Protein AF-A0A6I3LGG8-F1 (afdb_monomer)

Radius of gyration: 13.45 Å; Cα contacts (8 Å, |Δi|>4): 132; chains: 1; bounding box: 36×31×26 Å

Structure (mmCIF, N/CA/C/O backbone):
data_AF-A0A6I3LGG8-F1
#
_entry.id   AF-A0A6I3LGG8-F1
#
loop_
_atom_site.group_PDB
_atom_site.id
_atom_site.type_symbol
_atom_site.label_atom_id
_atom_site.label_alt_id
_atom_site.label_comp_id
_atom_site.label_asym_id
_atom_site.label_entity_id
_atom_site.label_seq_id
_atom_site.pdbx_PDB_ins_code
_atom_site.Cartn_x
_a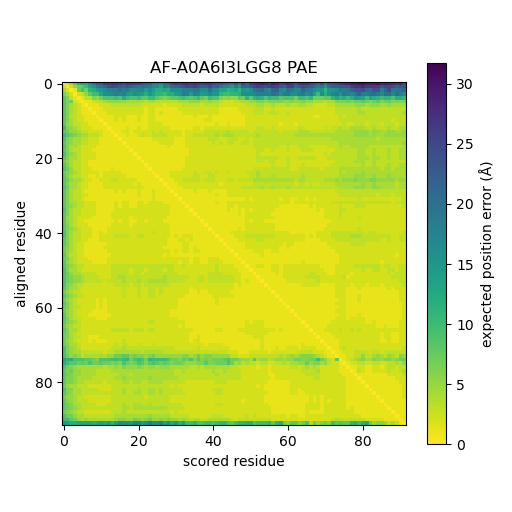tom_site.Cartn_y
_atom_site.Cartn_z
_atom_site.occupancy
_atom_site.B_iso_or_equiv
_atom_site.auth_seq_id
_atom_site.auth_comp_id
_atom_site.auth_asym_id
_atom_site.auth_atom_id
_atom_site.pdbx_PDB_model_num
ATOM 1 N N . SER A 1 1 ? -20.432 3.350 -6.812 1.00 49.50 1 SER A N 1
ATOM 2 C CA . SER A 1 1 ? -20.860 1.948 -6.698 1.00 49.50 1 SER A CA 1
ATOM 3 C C . SER A 1 1 ? -20.071 1.350 -5.555 1.00 49.50 1 SER A C 1
ATOM 5 O O . SER A 1 1 ? -18.855 1.485 -5.558 1.00 49.50 1 SER A O 1
ATOM 7 N N . MET A 1 2 ? -20.736 0.796 -4.544 1.00 55.84 2 MET A N 1
ATOM 8 C CA . MET A 1 2 ? -20.040 -0.099 -3.619 1.00 55.84 2 MET A CA 1
ATOM 9 C C . MET A 1 2 ? -19.940 -1.429 -4.354 1.00 55.84 2 MET A C 1
ATOM 11 O O . MET A 1 2 ? -20.950 -1.918 -4.857 1.00 55.84 2 MET A O 1
ATOM 15 N N . VAL A 1 3 ? -18.725 -1.930 -4.548 1.00 70.69 3 VAL A N 1
ATOM 16 C CA . VAL A 1 3 ? -18.540 -3.295 -5.040 1.00 70.69 3 VAL A CA 1
ATOM 17 C C . VAL A 1 3 ? -18.837 -4.167 -3.829 1.00 70.69 3 VAL A C 1
ATOM 19 O O . VAL A 1 3 ? -18.169 -4.002 -2.818 1.00 70.69 3 VAL A O 1
ATOM 22 N N . GLU A 1 4 ? -19.869 -5.009 -3.885 1.00 76.44 4 GLU A N 1
ATOM 23 C CA . GLU A 1 4 ? -20.377 -5.750 -2.711 1.00 76.44 4 GLU A CA 1
ATOM 24 C C . GLU A 1 4 ? -19.305 -6.614 -2.019 1.00 76.44 4 GLU A C 1
ATOM 26 O O . GLU A 1 4 ? -19.444 -6.951 -0.848 1.00 76.44 4 GLU A O 1
ATOM 31 N N . GLU A 1 5 ? -18.208 -6.908 -2.718 1.00 87.44 5 GLU A N 1
ATOM 32 C CA . GLU A 1 5 ? -17.079 -7.705 -2.234 1.00 87.44 5 GLU A CA 1
ATOM 33 C C . GLU A 1 5 ? -15.933 -6.882 -1.612 1.00 87.44 5 GLU A C 1
ATOM 35 O O . GLU A 1 5 ? -15.013 -7.465 -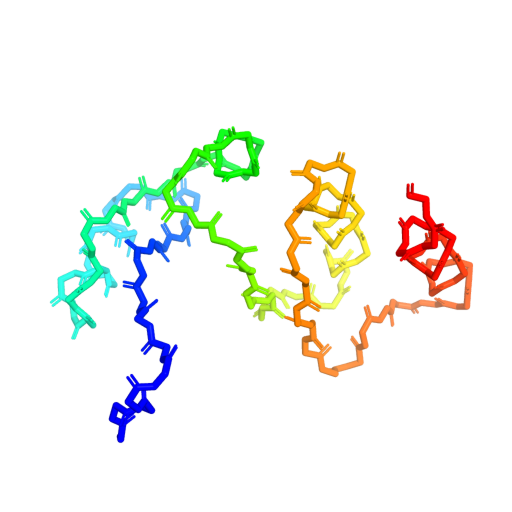1.045 1.00 87.44 5 GLU A O 1
ATOM 40 N N . PHE A 1 6 ? -15.952 -5.544 -1.696 1.00 90.25 6 PHE A N 1
ATOM 41 C CA . PHE A 1 6 ? -14.856 -4.693 -1.211 1.00 90.25 6 PHE A CA 1
ATOM 42 C C . PHE A 1 6 ? -15.348 -3.532 -0.346 1.00 90.25 6 PHE A C 1
ATOM 44 O O . PHE A 1 6 ? -16.200 -2.739 -0.751 1.00 90.25 6 PHE A O 1
ATOM 51 N N . THR A 1 7 ? -14.697 -3.356 0.804 1.00 93.88 7 THR A N 1
ATOM 52 C CA . THR A 1 7 ? -14.915 -2.225 1.713 1.00 93.88 7 THR A CA 1
ATOM 53 C C . THR A 1 7 ? -13.656 -1.370 1.790 1.00 93.88 7 THR A C 1
ATOM 55 O O . THR A 1 7 ? -12.551 -1.885 1.962 1.00 93.88 7 THR A O 1
ATOM 58 N N . LEU A 1 8 ? -13.807 -0.045 1.707 1.00 95.69 8 LEU A N 1
ATOM 59 C CA . LEU A 1 8 ? -12.714 0.883 1.996 1.00 95.69 8 LEU A CA 1
ATOM 60 C C . LEU A 1 8 ? -12.497 0.954 3.515 1.00 95.69 8 LEU A C 1
ATOM 62 O O . LEU A 1 8 ? -13.047 1.823 4.181 1.00 95.69 8 LEU A O 1
ATOM 66 N N . ALA A 1 9 ? -11.712 0.030 4.066 1.00 97.19 9 ALA A N 1
ATOM 67 C CA . ALA A 1 9 ? -11.485 -0.050 5.510 1.00 97.19 9 ALA A CA 1
ATOM 68 C C . ALA A 1 9 ? -10.579 1.075 6.042 1.00 97.19 9 ALA A C 1
ATOM 70 O O . ALA A 1 9 ? -10.793 1.582 7.143 1.00 97.19 9 ALA A O 1
ATOM 71 N N . ALA A 1 10 ? -9.582 1.493 5.256 1.00 98.06 10 ALA A N 1
ATOM 72 C CA . ALA A 1 10 ? -8.597 2.472 5.690 1.00 98.06 10 ALA A CA 1
ATOM 73 C C . ALA A 1 10 ? -8.117 3.401 4.575 1.00 98.06 10 ALA A C 1
ATOM 75 O O . ALA A 1 10 ? -8.137 3.050 3.393 1.00 98.06 10 ALA A O 1
ATOM 76 N N . VAL A 1 11 ? -7.627 4.579 4.966 1.00 98.00 11 VAL A N 1
ATOM 77 C CA . VAL A 1 11 ? -7.008 5.554 4.057 1.00 98.00 11 VAL A CA 1
ATOM 78 C C . VAL A 1 11 ? -5.708 6.100 4.640 1.00 98.00 11 VAL A C 1
ATOM 80 O O . VAL A 1 11 ? -5.576 6.272 5.851 1.00 98.00 11 VAL A O 1
ATOM 83 N N . TYR A 1 12 ? -4.751 6.412 3.768 1.00 98.12 12 TYR A N 1
ATOM 84 C CA . TYR A 1 12 ? -3.465 6.988 4.151 1.00 98.12 12 TYR A CA 1
ATOM 85 C C . TYR A 1 12 ? -3.322 8.435 3.676 1.00 98.12 12 TYR A C 1
ATOM 87 O O . TYR A 1 12 ? -3.660 8.775 2.540 1.00 98.12 12 TYR A O 1
ATOM 95 N N . SER A 1 13 ? -2.738 9.285 4.519 1.00 96.38 13 SER A N 1
ATOM 96 C CA . SER A 1 13 ? -2.186 10.576 4.107 1.00 96.38 13 SER A CA 1
ATOM 97 C C . SER A 1 13 ? -1.091 11.024 5.074 1.00 96.38 13 SER A C 1
ATOM 99 O O . SER A 1 13 ? -1.196 10.827 6.275 1.00 96.38 13 SER A O 1
ATOM 101 N N . ARG A 1 14 ? -0.073 11.733 4.570 1.00 94.69 14 ARG A N 1
ATOM 102 C CA . ARG A 1 14 ? 0.997 12.336 5.397 1.00 94.69 14 ARG A CA 1
ATOM 103 C C . ARG A 1 14 ? 0.495 13.345 6.440 1.00 94.69 14 ARG A C 1
ATOM 105 O O . ARG A 1 14 ? 1.233 13.705 7.345 1.00 94.69 14 ARG A O 1
ATOM 112 N N . SER A 1 15 ? -0.719 13.859 6.264 1.00 96.81 15 SER A N 1
ATOM 113 C CA . SER A 1 15 ? -1.400 14.748 7.206 1.00 96.81 15 SER A CA 1
ATOM 114 C C . SER A 1 15 ? -2.647 14.045 7.723 1.00 96.81 15 SER A C 1
ATOM 116 O O . SER A 1 15 ? -3.478 13.607 6.919 1.00 96.81 15 SER A O 1
ATOM 118 N N . GLU A 1 16 ? -2.768 13.985 9.047 1.00 96.88 16 GLU A N 1
ATOM 119 C CA . GLU A 1 16 ? -3.914 13.411 9.754 1.00 96.88 16 GLU A CA 1
ATOM 120 C C . GLU A 1 16 ? -5.221 14.106 9.364 1.00 96.88 16 GLU A C 1
ATOM 122 O O . GLU A 1 16 ? -6.188 13.440 9.019 1.00 96.88 16 GLU A O 1
ATOM 127 N N . GLU A 1 17 ? -5.225 15.440 9.292 1.00 98.06 17 GLU A N 1
ATOM 128 C CA . GLU A 1 17 ? -6.387 16.230 8.867 1.00 98.06 17 GLU A CA 1
ATOM 129 C C . GLU A 1 17 ? -6.897 15.801 7.482 1.00 98.06 17 GLU A C 1
ATOM 131 O O . GLU A 1 17 ? -8.089 15.553 7.290 1.00 98.06 17 GLU A O 1
ATOM 136 N N . LYS A 1 18 ? -5.987 15.652 6.509 1.00 97.69 18 LYS A N 1
ATOM 137 C CA . LYS A 1 18 ? -6.341 15.196 5.157 1.00 97.69 18 LYS A CA 1
ATOM 138 C C . LYS A 1 18 ? -6.831 13.749 5.151 1.00 97.69 18 LYS A C 1
ATOM 140 O O . LYS A 1 18 ? -7.766 13.445 4.411 1.00 97.69 18 LYS A O 1
ATOM 145 N N . ALA A 1 19 ? -6.224 12.878 5.960 1.00 97.38 19 ALA A N 1
ATOM 146 C CA . ALA A 1 19 ? -6.657 11.490 6.096 1.00 97.38 19 ALA A CA 1
ATOM 147 C C . ALA A 1 19 ? -8.079 11.424 6.676 1.00 97.38 19 ALA A C 1
ATOM 149 O O . ALA A 1 19 ? -8.953 10.802 6.079 1.00 97.38 19 ALA A O 1
ATOM 150 N N . ALA A 1 20 ? -8.336 12.150 7.768 1.00 97.75 20 ALA A N 1
ATOM 151 C CA . ALA A 1 20 ? -9.631 12.227 8.435 1.00 97.75 20 ALA A CA 1
ATOM 152 C C . ALA A 1 20 ? -10.721 12.808 7.522 1.00 97.75 20 ALA A C 1
ATOM 154 O O . ALA A 1 20 ? -11.824 12.267 7.444 1.00 97.75 20 ALA A O 1
ATOM 155 N N . ALA A 1 21 ? -10.414 13.874 6.775 1.00 98.00 21 ALA A N 1
ATOM 156 C CA . ALA A 1 21 ? -11.349 14.459 5.818 1.00 98.00 21 ALA A CA 1
ATOM 157 C C . ALA A 1 21 ? -11.722 13.471 4.697 1.00 98.00 21 ALA A C 1
ATOM 159 O O . ALA A 1 21 ? -12.892 13.372 4.320 1.00 98.00 21 ALA A O 1
ATOM 160 N N . PHE A 1 22 ? -10.745 12.723 4.176 1.00 96.88 22 PHE A N 1
ATOM 161 C CA . PHE A 1 22 ? -10.977 11.732 3.125 1.00 96.88 22 PHE A CA 1
ATOM 162 C C . PHE A 1 22 ? -11.729 10.503 3.657 1.00 96.88 22 PHE A C 1
ATOM 164 O O . PHE A 1 22 ? -12.692 10.066 3.030 1.00 96.88 22 PHE A O 1
ATOM 171 N N . ALA A 1 23 ? -11.365 10.008 4.842 1.00 97.38 23 ALA A N 1
ATOM 172 C CA . ALA A 1 23 ? -12.064 8.922 5.522 1.00 97.38 23 ALA A CA 1
ATOM 173 C C . ALA A 1 23 ? -13.531 9.267 5.764 1.00 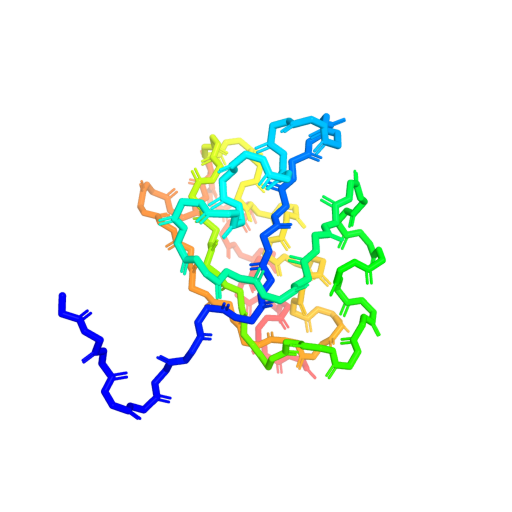97.38 23 ALA A C 1
ATOM 175 O O . ALA A 1 23 ? -14.408 8.507 5.372 1.00 97.38 23 ALA A O 1
ATOM 176 N N . LYS A 1 24 ? -13.814 10.465 6.291 1.00 97.25 24 LYS A N 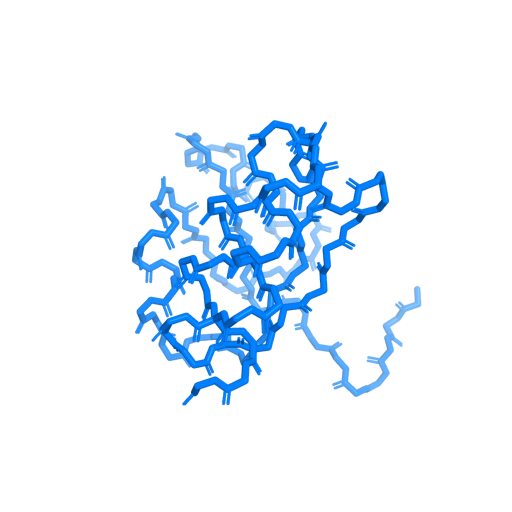1
ATOM 177 C CA . LYS A 1 24 ? -15.184 10.953 6.488 1.00 97.25 24 LYS A CA 1
ATOM 178 C C . LYS A 1 24 ? -15.965 11.048 5.177 1.00 97.25 24 LYS A C 1
ATOM 180 O O . LYS A 1 24 ? -17.155 10.760 5.152 1.00 97.25 24 LYS A O 1
ATOM 185 N N . LYS A 1 25 ? -15.316 11.467 4.085 1.00 96.88 25 LYS A N 1
ATOM 186 C CA . LYS A 1 25 ? -15.964 11.591 2.771 1.00 96.88 25 LYS A CA 1
ATOM 187 C C . LYS A 1 25 ? -16.389 10.236 2.195 1.00 96.88 25 LYS A C 1
ATOM 189 O O . LYS A 1 25 ? -17.415 10.176 1.522 1.00 96.88 25 LYS A O 1
ATOM 194 N N . TYR A 1 26 ? -15.602 9.188 2.424 1.00 94.75 26 TYR A N 1
ATOM 195 C CA . TYR A 1 26 ? -15.817 7.862 1.830 1.00 94.75 26 TYR A CA 1
ATOM 196 C C . TYR A 1 26 ? -16.176 6.773 2.848 1.00 94.75 26 TYR A C 1
ATOM 198 O O . TYR A 1 26 ? -16.232 5.605 2.481 1.00 94.75 26 TYR A O 1
ATOM 206 N N . ASN A 1 27 ? -16.457 7.160 4.094 1.00 95.00 27 ASN A N 1
ATOM 207 C CA . ASN A 1 27 ? -16.790 6.284 5.217 1.00 95.00 27 ASN A CA 1
ATOM 208 C C . ASN A 1 27 ? -15.744 5.187 5.487 1.00 95.00 27 ASN A C 1
ATOM 210 O O . ASN A 1 27 ? -16.106 4.041 5.733 1.00 95.00 27 ASN A O 1
ATOM 214 N N . ALA A 1 28 ? -14.457 5.541 5.446 1.00 96.81 28 ALA A N 1
ATOM 215 C CA . ALA A 1 28 ? -13.401 4.647 5.916 1.00 96.81 28 ALA A CA 1
ATOM 216 C C . ALA A 1 28 ? -13.318 4.687 7.447 1.00 96.81 28 ALA A C 1
ATOM 218 O O . ALA A 1 28 ? -13.336 5.769 8.037 1.00 96.81 28 ALA A O 1
ATOM 219 N N . GLU A 1 29 ? -13.215 3.521 8.081 1.00 97.25 29 GLU A N 1
ATOM 220 C CA . GLU A 1 29 ? -13.177 3.399 9.543 1.00 97.25 29 GLU A CA 1
ATOM 221 C C . GLU A 1 29 ? -11.823 3.828 10.121 1.00 97.25 29 GLU A C 1
ATOM 223 O O . GLU A 1 29 ? -11.754 4.421 11.198 1.00 97.25 29 GLU A O 1
ATOM 228 N N . HIS A 1 30 ? -10.740 3.566 9.387 1.00 98.25 30 HIS A N 1
ATOM 229 C CA . HIS A 1 30 ? -9.380 3.789 9.860 1.00 98.25 30 HIS A CA 1
ATOM 230 C C . HIS A 1 30 ? -8.625 4.822 9.020 1.00 98.25 30 HIS A C 1
ATOM 232 O O . HIS A 1 30 ? -8.797 4.943 7.803 1.00 98.25 30 HIS A O 1
ATOM 238 N N . ILE A 1 31 ? -7.725 5.549 9.679 1.00 98.50 31 ILE A N 1
ATOM 239 C CA . ILE A 1 31 ? -6.770 6.446 9.031 1.00 98.50 31 ILE A CA 1
ATOM 240 C C . ILE A 1 31 ? -5.352 6.080 9.438 1.00 98.50 31 ILE A C 1
ATOM 242 O O . ILE A 1 31 ? -5.110 5.692 10.577 1.00 98.50 31 ILE A O 1
ATOM 246 N N . PHE A 1 32 ? -4.416 6.258 8.511 1.00 98.50 32 PHE A N 1
ATOM 247 C CA . PHE A 1 32 ? -2.991 6.091 8.760 1.00 98.50 32 PHE A CA 1
ATOM 248 C C . PHE A 1 32 ? -2.211 7.309 8.273 1.00 98.50 32 PHE A C 1
ATOM 250 O O . PHE A 1 32 ? -2.501 7.885 7.219 1.00 98.50 32 PHE A O 1
ATOM 257 N N . THR A 1 33 ? -1.171 7.668 9.020 1.00 98.12 33 THR A N 1
ATOM 258 C CA . THR A 1 33 ? -0.182 8.688 8.632 1.00 98.12 33 THR A CA 1
ATOM 259 C C . THR A 1 33 ? 1.205 8.097 8.372 1.00 98.12 33 THR A C 1
ATOM 261 O O . THR A 1 33 ? 2.075 8.781 7.827 1.00 98.12 33 THR A O 1
ATOM 264 N N . SER A 1 34 ? 1.374 6.799 8.641 1.00 98.12 34 SER A N 1
ATOM 265 C CA . SER A 1 34 ? 2.548 5.985 8.329 1.00 98.12 34 SER A CA 1
ATOM 266 C C . SER A 1 34 ? 2.156 4.820 7.419 1.00 98.12 34 SER A C 1
ATOM 268 O O . SER A 1 34 ? 1.206 4.090 7.695 1.00 98.12 34 SER A O 1
ATOM 270 N N . LEU A 1 35 ? 2.891 4.639 6.319 1.00 98.19 35 LEU A N 1
ATOM 271 C CA . LEU A 1 35 ? 2.674 3.505 5.415 1.00 98.19 35 LEU A CA 1
ATOM 272 C C . LEU A 1 35 ? 3.110 2.186 6.049 1.00 98.19 35 LEU A C 1
ATOM 274 O O . LEU A 1 35 ? 2.470 1.170 5.812 1.00 98.19 35 LEU A O 1
ATOM 278 N N . THR A 1 36 ? 4.170 2.205 6.858 1.00 98.38 36 THR A N 1
ATOM 279 C CA . THR A 1 36 ? 4.664 1.013 7.555 1.00 98.38 36 THR A CA 1
ATOM 280 C C . THR A 1 36 ? 3.629 0.506 8.551 1.00 98.38 36 THR A C 1
ATOM 282 O O . THR A 1 36 ? 3.264 -0.661 8.494 1.00 98.38 36 THR A O 1
ATOM 285 N N . GLU A 1 37 ? 3.063 1.398 9.373 1.00 98.56 37 GLU A N 1
ATOM 286 C CA . GLU A 1 37 ? 2.000 1.027 10.319 1.00 98.56 37 GLU A CA 1
ATOM 287 C C . GLU A 1 37 ? 0.760 0.495 9.590 1.00 98.56 37 GLU A C 1
ATOM 289 O O . GLU A 1 37 ? 0.157 -0.483 10.021 1.00 98.56 37 GLU A O 1
ATOM 294 N N . MET A 1 38 ? 0.397 1.100 8.452 1.00 98.50 38 MET A N 1
ATOM 295 C CA . MET A 1 38 ? -0.703 0.611 7.619 1.00 98.50 38 MET A CA 1
ATOM 296 C C . MET A 1 38 ? -0.416 -0.779 7.036 1.00 98.50 38 MET A C 1
ATOM 298 O O . MET A 1 38 ? -1.320 -1.607 6.958 1.00 98.50 38 MET A O 1
ATOM 302 N N . ALA A 1 39 ? 0.823 -1.040 6.614 1.00 98.56 39 ALA A N 1
ATOM 303 C CA . ALA A 1 39 ? 1.225 -2.318 6.037 1.00 98.56 39 ALA A CA 1
ATOM 304 C C . ALA A 1 39 ? 1.245 -3.444 7.081 1.00 98.56 39 ALA A C 1
ATOM 306 O O . ALA A 1 39 ? 0.812 -4.551 6.778 1.00 98.56 39 ALA A O 1
ATOM 307 N N . GLU A 1 40 ? 1.687 -3.156 8.305 1.00 98.50 40 GLU A N 1
ATOM 308 C CA . GLU A 1 40 ? 1.741 -4.109 9.424 1.00 98.50 40 GLU A CA 1
ATOM 309 C C . GLU A 1 40 ? 0.365 -4.360 10.069 1.00 98.50 40 GLU A C 1
ATOM 311 O O . GLU A 1 40 ? 0.173 -5.332 10.799 1.00 98.50 40 GLU A O 1
ATOM 316 N N . SER A 1 41 ? -0.607 -3.487 9.800 1.00 98.38 41 SER A N 1
ATOM 317 C CA . SER A 1 41 ? -1.930 -3.520 10.415 1.00 98.38 41 SER A CA 1
ATOM 318 C C . SER A 1 41 ? -2.785 -4.710 9.973 1.00 98.38 41 SER A C 1
ATOM 320 O O . SER A 1 41 ? -2.805 -5.090 8.805 1.00 98.38 41 SER A O 1
ATOM 322 N N . ASP A 1 42 ? -3.600 -5.237 10.884 1.00 98.00 42 ASP A N 1
ATOM 323 C CA . ASP A 1 42 ? -4.644 -6.233 10.614 1.00 98.00 42 ASP A CA 1
ATOM 324 C C . ASP A 1 42 ? -5.94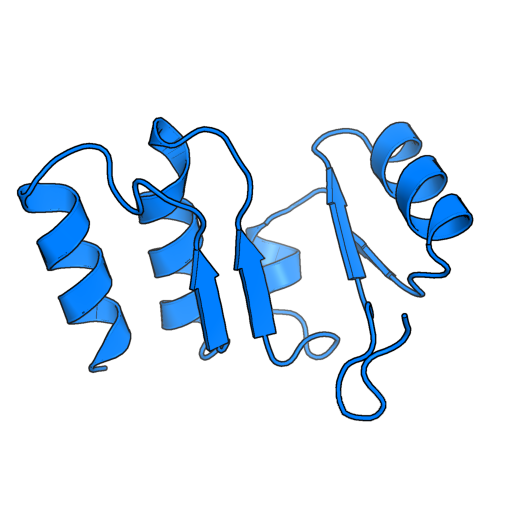5 -5.628 10.040 1.00 98.00 42 ASP A C 1
ATOM 326 O O . ASP A 1 42 ? -6.909 -6.354 9.819 1.00 98.00 42 ASP A O 1
ATOM 330 N N . LYS A 1 43 ? -5.996 -4.310 9.796 1.00 98.19 43 LYS A N 1
ATOM 331 C CA . LYS A 1 43 ? -7.214 -3.603 9.351 1.00 98.19 43 LYS A CA 1
ATOM 332 C C . LYS A 1 43 ? -7.480 -3.641 7.847 1.00 98.19 43 LYS A C 1
ATOM 334 O O . LYS A 1 43 ? -8.547 -3.210 7.418 1.00 98.19 43 LYS A O 1
ATOM 339 N N . ILE A 1 44 ? -6.521 -4.099 7.044 1.00 98.06 44 ILE A N 1
ATOM 340 C CA . ILE A 1 44 ? -6.664 -4.216 5.588 1.00 98.06 44 ILE A CA 1
ATOM 341 C C . ILE A 1 44 ? -6.113 -5.550 5.086 1.00 98.06 44 ILE A C 1
ATOM 343 O O . ILE A 1 44 ? -5.061 -6.010 5.539 1.00 98.06 44 ILE A O 1
ATOM 347 N N . ASP A 1 45 ? -6.777 -6.112 4.081 1.00 97.75 45 ASP A N 1
ATOM 348 C CA . ASP A 1 45 ? -6.309 -7.293 3.342 1.00 97.75 45 ASP A CA 1
ATOM 349 C C . ASP A 1 45 ? -5.533 -6.903 2.073 1.00 97.75 45 ASP A C 1
ATOM 351 O O . ASP A 1 45 ? -4.613 -7.597 1.631 1.00 97.75 45 ASP A O 1
ATOM 355 N N . ALA A 1 46 ? -5.898 -5.761 1.485 1.00 97.56 46 ALA A N 1
ATOM 356 C CA . ALA A 1 46 ? -5.374 -5.260 0.224 1.00 97.56 46 ALA A CA 1
ATOM 357 C C . ALA A 1 46 ? -5.166 -3.740 0.253 1.00 97.56 46 ALA A C 1
ATOM 359 O O . ALA A 1 46 ? -5.836 -3.020 0.994 1.00 97.56 46 ALA A O 1
ATOM 360 N N . VAL A 1 47 ? -4.274 -3.243 -0.604 1.00 98.12 47 VAL A N 1
ATOM 361 C CA . VAL A 1 47 ? -4.038 -1.812 -0.816 1.00 98.12 47 VAL A CA 1
ATOM 362 C C . VAL A 1 47 ? -4.185 -1.441 -2.288 1.00 98.12 47 VAL A C 1
ATOM 364 O O . VAL A 1 47 ? -3.734 -2.156 -3.186 1.00 98.12 47 VAL A O 1
ATOM 367 N N . TYR A 1 48 ? -4.789 -0.279 -2.523 1.00 97.62 48 TYR A N 1
ATOM 368 C CA . TYR A 1 48 ? -4.805 0.391 -3.815 1.00 97.62 48 TYR A CA 1
ATOM 369 C C . TYR A 1 48 ? -3.830 1.575 -3.793 1.00 97.62 48 TYR A C 1
ATOM 371 O O . TYR A 1 48 ? -4.005 2.520 -3.021 1.00 97.62 48 TYR A O 1
ATOM 379 N N . ILE A 1 49 ? -2.790 1.520 -4.625 1.00 97.94 49 ILE A N 1
ATOM 380 C CA . ILE A 1 49 ? -1.716 2.516 -4.677 1.00 97.94 49 ILE A CA 1
ATOM 381 C C . ILE A 1 49 ? -1.943 3.440 -5.874 1.00 97.94 49 ILE A C 1
ATOM 383 O O . ILE A 1 49 ? -1.702 3.066 -7.020 1.00 97.94 49 ILE A O 1
ATOM 387 N N . ALA A 1 50 ? -2.371 4.668 -5.573 1.00 95.81 50 ALA A N 1
ATOM 388 C CA . ALA A 1 50 ? -2.580 5.760 -6.530 1.00 95.81 50 ALA A CA 1
ATOM 389 C C . ALA A 1 50 ? -1.702 6.990 -6.219 1.00 95.81 50 ALA A C 1
ATOM 391 O O . ALA A 1 50 ? -2.094 8.138 -6.439 1.00 95.81 50 ALA A O 1
ATOM 392 N N . SER A 1 51 ? -0.531 6.759 -5.621 1.00 94.94 51 SER A N 1
ATOM 393 C CA . SER A 1 51 ? 0.470 7.795 -5.355 1.00 94.94 51 SER A CA 1
ATOM 394 C C . SER A 1 51 ? 1.209 8.185 -6.653 1.00 94.94 51 SER A C 1
ATOM 396 O O . SER A 1 51 ? 0.946 7.626 -7.712 1.00 94.94 51 SER A O 1
ATOM 398 N N . PRO A 1 52 ? 2.111 9.183 -6.654 1.00 95.12 52 PRO A N 1
ATOM 399 C CA . PRO A 1 52 ? 2.963 9.426 -7.819 1.00 95.12 52 PRO A CA 1
ATOM 400 C C . PRO A 1 52 ? 3.767 8.179 -8.232 1.00 95.12 52 PRO A C 1
ATOM 402 O O . PRO A 1 52 ? 4.317 7.496 -7.371 1.00 95.12 52 PRO A O 1
ATOM 405 N N . ASN A 1 53 ? 3.930 7.945 -9.543 1.00 96.25 53 ASN A N 1
ATOM 406 C CA . ASN A 1 53 ? 4.628 6.771 -10.105 1.00 96.25 53 ASN A CA 1
ATOM 407 C C . ASN A 1 53 ? 6.017 6.504 -9.482 1.00 96.25 53 ASN A C 1
ATOM 409 O O . ASN A 1 53 ? 6.423 5.359 -9.299 1.00 96.25 53 ASN A O 1
ATOM 413 N N . SER A 1 54 ? 6.742 7.554 -9.084 1.00 96.25 54 SER A N 1
ATOM 414 C CA . SER A 1 54 ? 8.047 7.424 -8.420 1.00 96.25 54 SER A CA 1
ATOM 415 C C . SER A 1 54 ? 8.005 6.644 -7.101 1.00 96.25 54 SER A C 1
ATOM 417 O O . SER A 1 54 ? 9.036 6.135 -6.676 1.00 96.25 54 SER A O 1
ATOM 419 N N . LEU A 1 55 ? 6.838 6.561 -6.456 1.00 97.00 55 LEU A N 1
ATOM 420 C CA . LEU A 1 55 ? 6.621 5.887 -5.174 1.00 97.00 55 LEU A CA 1
ATOM 421 C C . LEU A 1 55 ? 5.982 4.504 -5.321 1.00 97.00 55 LEU A C 1
ATOM 423 O O . LEU A 1 55 ? 5.984 3.735 -4.363 1.00 97.00 55 LEU A O 1
ATOM 427 N N . HIS A 1 56 ? 5.445 4.170 -6.497 1.00 97.81 56 HIS A N 1
ATOM 428 C CA . HIS A 1 56 ? 4.718 2.922 -6.717 1.00 97.81 56 HIS A CA 1
ATOM 429 C C . HIS A 1 56 ? 5.528 1.691 -6.308 1.00 97.81 56 HIS A C 1
ATOM 431 O O . HIS A 1 56 ? 5.006 0.825 -5.608 1.00 97.81 56 HIS A O 1
ATOM 437 N N . ALA A 1 57 ? 6.800 1.625 -6.709 1.00 98.25 57 ALA A N 1
ATOM 438 C CA . ALA A 1 57 ? 7.643 0.463 -6.453 1.00 98.25 57 ALA A CA 1
ATOM 439 C C . ALA A 1 57 ? 7.934 0.272 -4.961 1.00 98.25 57 ALA A C 1
ATOM 441 O O . ALA A 1 57 ? 7.665 -0.799 -4.423 1.00 98.25 57 ALA A O 1
ATOM 442 N N . GLU A 1 58 ? 8.412 1.321 -4.286 1.00 98.25 58 GLU A N 1
ATOM 443 C CA . GLU A 1 58 ? 8.721 1.290 -2.852 1.00 98.25 58 GLU A CA 1
ATOM 444 C C . GLU A 1 58 ? 7.488 0.909 -2.024 1.00 98.25 58 GLU A C 1
ATOM 446 O O . GLU A 1 58 ? 7.550 0.011 -1.186 1.00 98.25 58 GLU A O 1
ATOM 451 N N . GLN A 1 59 ? 6.342 1.531 -2.313 1.00 98.38 59 GLN A N 1
ATOM 452 C CA . GLN A 1 59 ? 5.099 1.261 -1.597 1.00 98.38 59 GLN A CA 1
ATOM 453 C C . GLN A 1 59 ? 4.584 -0.152 -1.876 1.00 98.38 59 GLN A C 1
ATOM 455 O O . GLN A 1 59 ? 4.222 -0.864 -0.946 1.00 98.38 59 GLN A O 1
ATOM 460 N N . SER A 1 60 ? 4.593 -0.594 -3.136 1.00 98.56 60 SER A N 1
ATOM 461 C CA . SER A 1 60 ? 4.128 -1.942 -3.482 1.00 98.56 60 SER A CA 1
ATOM 462 C C . SER A 1 60 ? 4.964 -3.006 -2.781 1.00 98.56 60 SER A C 1
ATOM 464 O O . SER A 1 60 ? 4.406 -3.917 -2.184 1.00 98.56 60 SER A O 1
ATOM 466 N N . ILE A 1 61 ? 6.292 -2.866 -2.794 1.00 98.56 61 ILE A N 1
ATOM 467 C CA . ILE A 1 61 ? 7.200 -3.806 -2.127 1.00 98.56 61 ILE A CA 1
ATOM 468 C C . ILE A 1 61 ? 6.952 -3.824 -0.614 1.00 98.56 61 ILE A C 1
ATOM 470 O O . ILE A 1 61 ? 6.894 -4.902 -0.029 1.00 98.56 61 ILE A O 1
ATOM 474 N N . LEU A 1 62 ? 6.742 -2.662 0.017 1.00 98.75 62 LEU A N 1
ATOM 475 C CA . LEU A 1 62 ? 6.417 -2.578 1.445 1.00 98.75 62 LEU A CA 1
ATOM 476 C C . LEU A 1 62 ? 5.168 -3.400 1.803 1.00 98.75 62 LEU A C 1
ATOM 478 O O . LEU A 1 62 ? 5.200 -4.191 2.746 1.00 98.75 62 LEU A O 1
ATOM 482 N N . PHE A 1 63 ? 4.080 -3.231 1.053 1.00 98.75 63 PHE A N 1
ATOM 483 C CA . PHE A 1 63 ? 2.824 -3.938 1.312 1.00 98.75 63 PHE A CA 1
ATOM 484 C C . PHE A 1 63 ? 2.907 -5.432 0.964 1.00 98.75 63 PHE A C 1
ATOM 486 O O . PHE A 1 63 ? 2.423 -6.259 1.737 1.00 98.75 63 PHE A O 1
ATOM 493 N N . LEU A 1 64 ? 3.584 -5.797 -0.131 1.00 98.50 64 LEU A N 1
ATOM 494 C CA . LEU A 1 64 ? 3.817 -7.198 -0.507 1.00 98.50 64 LEU A CA 1
ATOM 495 C C . LEU A 1 64 ? 4.630 -7.945 0.560 1.00 98.50 64 LEU A C 1
ATOM 497 O O . LEU A 1 64 ? 4.253 -9.043 0.966 1.00 98.50 64 LEU A O 1
ATOM 501 N N . ASN A 1 65 ? 5.694 -7.327 1.082 1.00 98.31 65 ASN A N 1
ATOM 502 C CA . ASN A 1 65 ? 6.515 -7.916 2.144 1.00 98.31 65 ASN A CA 1
ATOM 503 C C . ASN A 1 65 ? 5.726 -8.127 3.447 1.00 98.31 65 ASN A C 1
ATOM 505 O O . ASN A 1 65 ? 6.000 -9.073 4.181 1.00 98.31 65 ASN A O 1
ATOM 509 N N . ASN A 1 66 ? 4.712 -7.294 3.698 1.00 98.44 66 ASN A N 1
ATOM 510 C CA . ASN A 1 66 ? 3.769 -7.442 4.811 1.00 98.44 66 ASN A CA 1
ATOM 511 C C . ASN A 1 66 ? 2.538 -8.296 4.460 1.00 98.44 66 ASN A C 1
ATOM 513 O O . ASN A 1 66 ? 1.514 -8.246 5.141 1.00 98.44 66 ASN A O 1
ATOM 517 N N . LYS A 1 67 ? 2.635 -9.097 3.393 1.00 97.69 67 LYS A N 1
ATOM 518 C CA . LYS A 1 67 ? 1.618 -10.067 2.967 1.00 97.69 67 LYS A CA 1
ATOM 519 C C . LYS A 1 67 ? 0.249 -9.437 2.677 1.00 97.69 67 LYS A C 1
ATOM 521 O O . LYS A 1 67 ? -0.780 -10.082 2.856 1.00 97.69 67 LYS A O 1
ATOM 526 N N . LYS A 1 68 ? 0.235 -8.191 2.187 1.00 98.38 68 LYS A N 1
ATOM 527 C CA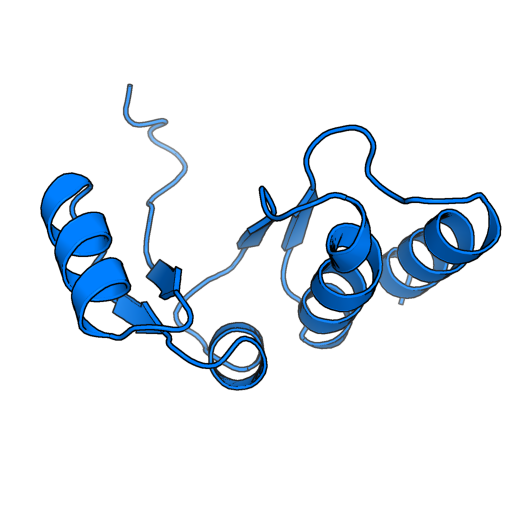 . LYS A 1 68 ? -0.968 -7.518 1.674 1.00 98.38 68 LYS A CA 1
ATOM 528 C C . LYS A 1 68 ? -1.090 -7.703 0.168 1.00 98.38 68 LYS A C 1
ATOM 530 O O . LYS A 1 68 ? -0.094 -7.656 -0.555 1.00 98.38 68 LYS A O 1
ATOM 535 N N . HIS A 1 69 ? -2.317 -7.850 -0.327 1.00 97.81 69 HIS A N 1
ATOM 536 C CA . HIS A 1 69 ? -2.568 -7.789 -1.766 1.00 97.81 69 HIS A CA 1
ATOM 537 C C . HIS A 1 69 ? -2.367 -6.357 -2.276 1.00 97.81 69 HIS A C 1
ATOM 539 O O . HIS A 1 69 ? -2.766 -5.397 -1.620 1.00 97.81 69 HIS A O 1
ATOM 545 N N . VAL A 1 70 ? -1.760 -6.194 -3.453 1.00 98.25 70 VAL A N 1
ATOM 546 C CA . VAL A 1 70 ? -1.430 -4.871 -3.999 1.00 98.25 70 VAL A CA 1
ATOM 547 C C . VAL A 1 70 ? -2.049 -4.681 -5.379 1.00 98.25 70 VAL A C 1
ATOM 549 O O . VAL A 1 70 ? -1.788 -5.458 -6.296 1.00 98.25 70 VAL A O 1
ATOM 552 N N . LEU A 1 71 ? -2.823 -3.604 -5.531 1.00 97.50 71 LEU A N 1
ATOM 553 C CA . LEU A 1 71 ? -3.274 -3.066 -6.810 1.00 97.50 71 LEU A CA 1
ATOM 554 C C . LEU A 1 71 ? -2.629 -1.693 -7.028 1.00 97.50 71 LEU A C 1
ATOM 556 O O . LEU A 1 71 ? -2.947 -0.738 -6.324 1.00 97.50 71 LEU A O 1
ATOM 560 N N . THR A 1 72 ? -1.743 -1.580 -8.014 1.00 97.62 72 THR A N 1
ATOM 561 C CA . THR A 1 72 ? -0.982 -0.348 -8.285 1.00 97.62 72 THR A CA 1
ATOM 562 C C . THR A 1 72 ? -1.420 0.273 -9.605 1.00 97.62 72 THR A C 1
ATOM 564 O O . THR A 1 72 ? -1.519 -0.425 -10.615 1.00 97.62 72 THR A O 1
ATOM 567 N N . GLU A 1 73 ? -1.670 1.584 -9.604 1.00 96.38 73 GLU A N 1
ATOM 568 C CA . GLU A 1 73 ? -2.067 2.322 -10.806 1.00 96.38 73 GLU A CA 1
ATOM 569 C C . GLU A 1 73 ? -0.994 2.328 -11.899 1.00 96.38 73 GLU A C 1
ATOM 571 O O . GLU A 1 73 ? 0.200 2.124 -11.664 1.00 96.38 73 GLU A O 1
ATOM 576 N N . LYS A 1 74 ? -1.423 2.607 -13.132 1.00 93.00 74 LYS A N 1
ATOM 577 C CA . LYS A 1 74 ? -0.509 2.707 -14.275 1.00 93.00 74 LYS A CA 1
ATOM 578 C C . LYS A 1 74 ? 0.198 4.077 -14.335 1.00 93.00 74 LYS A C 1
ATOM 580 O O . LYS A 1 74 ? -0.386 5.110 -14.035 1.00 93.00 74 LYS A O 1
ATOM 585 N N . ALA A 1 75 ? 1.429 4.168 -14.841 1.00 91.88 75 ALA A N 1
ATOM 586 C CA . ALA A 1 75 ? 2.383 3.072 -15.020 1.00 91.88 75 ALA A CA 1
ATOM 587 C C . ALA A 1 75 ? 2.822 2.547 -13.643 1.00 91.88 75 ALA A C 1
ATOM 589 O O . ALA A 1 75 ? 3.071 3.341 -12.743 1.00 91.88 75 ALA A O 1
ATOM 590 N N . PHE A 1 76 ? 2.913 1.227 -13.472 1.00 88.25 76 PHE A N 1
ATOM 591 C CA . PHE A 1 76 ? 3.089 0.629 -12.141 1.00 88.25 76 PHE A CA 1
ATOM 592 C C . PHE A 1 76 ? 4.518 0.741 -11.584 1.00 88.25 76 PHE A C 1
ATOM 594 O O . PHE A 1 76 ? 4.734 0.476 -10.409 1.00 88.25 76 PHE A O 1
ATOM 601 N N . ALA A 1 77 ? 5.493 1.138 -12.405 1.00 95.62 77 ALA A N 1
ATOM 602 C CA . ALA A 1 77 ? 6.870 1.400 -11.998 1.00 95.62 77 ALA A CA 1
ATOM 603 C C . ALA A 1 77 ? 7.487 2.503 -12.870 1.00 95.62 77 ALA A C 1
ATOM 605 O O . ALA A 1 77 ? 7.062 2.730 -14.009 1.00 95.62 77 ALA A O 1
ATOM 606 N N . SER A 1 78 ? 8.541 3.156 -12.370 1.00 95.88 78 SER A N 1
ATOM 607 C CA . SER A 1 78 ? 9.214 4.237 -13.108 1.00 95.88 78 SER A CA 1
ATOM 608 C C . SER A 1 78 ? 10.254 3.731 -14.111 1.00 95.88 78 SER A C 1
ATOM 610 O O . SER A 1 78 ? 10.654 4.465 -15.010 1.00 95.88 78 SER A O 1
ATOM 612 N N . ASN A 1 79 ? 10.721 2.490 -13.962 1.00 97.00 79 ASN A N 1
ATOM 613 C CA . ASN A 1 79 ? 11.679 1.850 -14.861 1.00 97.00 79 ASN A CA 1
ATOM 614 C C . ASN A 1 79 ? 11.640 0.317 -14.722 1.00 97.00 79 ASN A C 1
ATOM 616 O O . ASN A 1 79 ? 11.009 -0.231 -13.817 1.00 97.00 79 ASN A O 1
ATOM 620 N N . VAL A 1 80 ? 12.355 -0.371 -15.618 1.00 97.50 80 VAL A N 1
ATOM 621 C CA . VAL A 1 80 ? 12.409 -1.843 -15.676 1.00 97.50 80 VAL A CA 1
ATOM 622 C C . VAL A 1 80 ? 12.985 -2.459 -14.401 1.00 97.50 80 VAL A C 1
ATOM 624 O O . VAL A 1 80 ? 12.468 -3.475 -13.946 1.00 97.50 80 VAL A O 1
ATOM 627 N N . LYS A 1 81 ? 14.012 -1.845 -13.797 1.00 98.00 81 LYS A N 1
ATOM 628 C CA . LYS A 1 81 ? 14.625 -2.360 -12.564 1.00 98.00 81 LYS A CA 1
ATOM 629 C C . LYS A 1 81 ? 13.599 -2.406 -11.428 1.00 98.00 81 LYS A C 1
ATOM 631 O O . LYS A 1 81 ? 13.414 -3.449 -10.814 1.00 98.00 81 LYS A O 1
ATOM 636 N N . GLN A 1 82 ? 12.879 -1.308 -11.215 1.00 98.12 82 GLN A N 1
ATOM 637 C CA . GLN A 1 82 ? 11.817 -1.239 -10.210 1.00 98.12 82 GLN A CA 1
ATOM 638 C C . GLN A 1 82 ? 10.681 -2.232 -10.490 1.00 98.12 82 GLN A C 1
ATOM 640 O O . GLN A 1 82 ? 10.201 -2.894 -9.575 1.00 98.12 82 GLN A O 1
ATOM 645 N N . ALA A 1 83 ? 10.279 -2.393 -11.755 1.00 97.31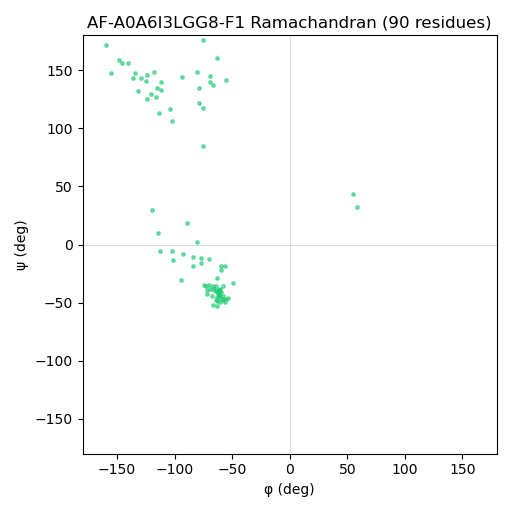 83 ALA A N 1
ATOM 646 C CA . ALA A 1 83 ? 9.265 -3.381 -12.123 1.00 97.31 83 ALA A CA 1
ATOM 647 C C . ALA A 1 83 ? 9.697 -4.816 -11.762 1.00 97.31 83 ALA A C 1
ATOM 649 O O . ALA A 1 83 ? 8.893 -5.599 -11.258 1.00 97.31 83 ALA A O 1
ATOM 650 N N . GLN A 1 84 ? 10.968 -5.162 -11.984 1.00 98.06 84 GLN A N 1
ATOM 651 C CA . GLN A 1 84 ? 11.518 -6.471 -11.622 1.00 98.06 84 GLN A CA 1
ATOM 652 C C . GLN A 1 84 ? 11.535 -6.694 -10.106 1.00 98.06 84 GLN A C 1
ATOM 654 O O . GLN A 1 84 ? 11.201 -7.788 -9.654 1.00 98.06 84 GLN A O 1
ATOM 659 N N . GLU A 1 85 ? 11.881 -5.668 -9.324 1.00 98.12 85 GLU A N 1
ATOM 660 C CA . GLU A 1 85 ? 11.862 -5.723 -7.856 1.00 98.12 85 GLU A CA 1
ATOM 661 C C . GLU A 1 85 ? 10.443 -5.979 -7.323 1.00 98.12 85 GLU A C 1
ATOM 663 O O . GLU A 1 85 ? 10.255 -6.856 -6.481 1.00 98.12 85 GLU A O 1
ATOM 668 N N . MET A 1 86 ? 9.430 -5.306 -7.880 1.00 97.94 86 MET A N 1
ATOM 669 C CA . MET A 1 86 ? 8.024 -5.542 -7.524 1.00 97.94 86 MET A CA 1
ATOM 670 C C . MET A 1 86 ? 7.566 -6.966 -7.868 1.00 97.94 86 MET A C 1
ATOM 672 O O . MET A 1 86 ? 6.932 -7.627 -7.051 1.00 97.94 86 MET A O 1
ATOM 676 N N . VAL A 1 87 ? 7.904 -7.466 -9.064 1.00 97.44 87 VAL A N 1
ATOM 677 C CA . VAL A 1 87 ? 7.554 -8.836 -9.486 1.00 97.44 87 VAL A CA 1
ATOM 678 C C . VAL A 1 87 ? 8.232 -9.882 -8.607 1.00 97.44 87 VAL A C 1
ATOM 680 O O . VAL A 1 87 ? 7.643 -10.930 -8.352 1.00 97.44 87 VAL A O 1
ATOM 683 N N . LYS A 1 88 ? 9.466 -9.622 -8.162 1.00 98.06 88 LYS A N 1
ATOM 684 C CA . LYS A 1 88 ? 10.166 -10.500 -7.226 1.00 98.06 88 LYS A CA 1
ATOM 685 C C . LYS A 1 88 ? 9.420 -10.557 -5.892 1.00 98.06 88 LYS A C 1
ATOM 687 O O . LYS A 1 88 ? 9.067 -11.651 -5.473 1.00 98.06 88 LYS A O 1
ATOM 692 N N . ALA A 1 89 ? 9.119 -9.403 -5.294 1.00 97.75 89 ALA A N 1
ATOM 693 C CA . ALA A 1 89 ? 8.394 -9.328 -4.025 1.00 97.75 89 ALA A CA 1
ATOM 694 C C . ALA A 1 89 ? 7.012 -10.005 -4.094 1.00 97.75 89 ALA A C 1
ATOM 696 O O . ALA A 1 89 ? 6.597 -10.663 -3.151 1.00 97.75 89 ALA A O 1
ATOM 697 N N . ALA A 1 90 ? 6.317 -9.914 -5.232 1.00 96.62 90 ALA A N 1
ATOM 698 C CA . ALA A 1 90 ? 5.000 -10.528 -5.413 1.00 96.62 90 ALA A CA 1
ATOM 699 C C . ALA A 1 90 ? 5.009 -12.069 -5.486 1.00 96.62 90 ALA A C 1
ATOM 701 O O . ALA A 1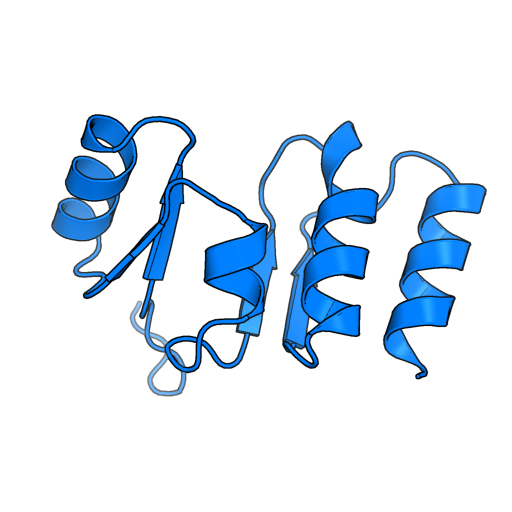 90 ? 3.943 -12.681 -5.467 1.00 96.62 90 ALA A O 1
ATOM 702 N N . LYS A 1 91 ? 6.181 -12.700 -5.629 1.00 95.75 91 LYS A N 1
ATOM 703 C CA . LYS A 1 91 ? 6.332 -14.161 -5.743 1.00 95.75 91 LYS A CA 1
ATOM 704 C C . LYS A 1 91 ? 6.812 -14.836 -4.452 1.00 95.75 91 LYS A C 1
ATOM 706 O O . LYS A 1 91 ? 6.910 -16.062 -4.445 1.00 95.75 91 LYS A O 1
ATOM 711 N N . GLU A 1 92 ? 7.144 -14.063 -3.419 1.00 87.69 92 GLU A N 1
ATOM 712 C CA . GLU A 1 92 ? 7.661 -14.525 -2.115 1.0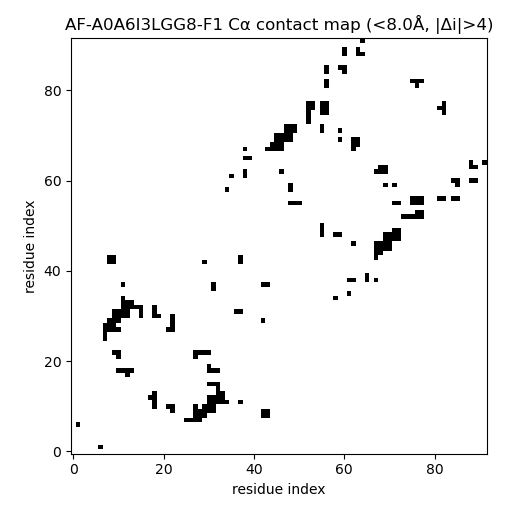0 87.69 92 GLU A CA 1
ATOM 713 C C . GLU A 1 92 ? 6.564 -14.586 -1.037 1.00 87.69 92 GLU A C 1
ATOM 715 O O . GLU A 1 92 ? 6.642 -15.449 -0.135 1.00 87.69 92 GLU A O 1
#

pLDDT: mean 95.46, std 7.59, range [49.5, 98.75]

Sequence (92 aa):
SMVEEFTLAAVYSRSEEKAAAFAKKYNAEHIFTSLTEMAESDKIDAVYIASPNSLHAEQSILFLNNKKHVLTEKAFASNVKQAQEMVKAAKE

Nearest PDB structures (foldseek):
  4had-assembly1_D  TM=9.659E-01  e=9.326E-07  Rhizobium etli CFN 42
  4had-assembly1_C  TM=9.656E-01  e=2.965E-06  Rhizobium etli CFN 42
  3cea-assembly1_D  TM=8.856E-01  e=4.649E-06  Lactiplantibacillus plantarum WCFS1
  4mkz-assembly1_A  TM=9.095E-01  e=1.219E-05  Lacticaseibacillus casei BL23
  3oqb-assembly1_C  TM=9.118E-01  e=2.810E-05  Bradyrhizobium diazoefficiens USDA 110

Mean predicted aligned error: 3.18 Å

Solvent-accessible surface area (backbone atoms only — not comparable to full-atom values): 5370 Å² total; per-residue (Å²): 131,82,53,94,90,61,76,63,42,61,39,74,27,88,42,61,70,62,15,51,54,51,16,66,73,68,67,25,83,37,70,31,63,45,70,66,63,55,33,74,36,90,73,58,68,59,47,78,48,80,69,62,43,87,46,38,34,65,52,47,36,54,28,32,76,48,73,29,48,76,48,65,44,87,63,54,34,80,47,71,69,45,43,50,52,38,57,53,43,72,75,112

Secondary structure (DSSP, 8-state):
---TT----EEE-SSHHHHHHHHHHHT-SEEES-HHHHHH-TT-SEEEE-S-HHHHHHHHHHHHHTT-EEEEPSS--SSHHHHHHHHHHTT-

Foldseek 3Di:
DPPPPDDQQEDEDCDPVVRVVVCVVRVHPYYDNDLLCVLLDPRAQADEAPDPQDCLLVSLLSNLQSNHHYHYDPPNHPDPVSVVSNVVSNVD